Protein AF-A0A2E5HGU3-F1 (afdb_monomer_lite)

Foldseek 3Di:
DVVVVVVVLVVVCVVVCPLVVVLVVVLVVLVVVCVVVVPDDPVVCVVCVVVSVVVSVVVSVVSVVVVSVVVCVVVVVVVVVVPDPDDD

Structure (mmCIF, N/CA/C/O backbone):
data_AF-A0A2E5HGU3-F1
#
_entry.id   AF-A0A2E5HGU3-F1
#
loop_
_atom_site.group_PDB
_atom_site.id
_atom_site.type_symbol
_atom_site.label_atom_id
_atom_site.label_alt_id
_atom_site.label_comp_id
_atom_site.label_asym_id
_atom_site.label_entity_id
_atom_site.label_seq_id
_atom_site.pdbx_PDB_ins_code
_atom_site.Cartn_x
_atom_site.Cartn_y
_atom_site.Cartn_z
_atom_site.occupancy
_atom_site.B_iso_or_equiv
_atom_site.auth_seq_id
_atom_site.auth_comp_id
_atom_site.auth_asym_id
_atom_site.auth_atom_id
_atom_site.pdbx_PDB_model_num
ATOM 1 N N . MET A 1 1 ? -22.828 -0.989 4.219 1.00 75.50 1 MET A N 1
ATOM 2 C CA . MET A 1 1 ? -21.703 -1.018 5.182 1.00 75.50 1 MET A CA 1
ATOM 3 C C . MET A 1 1 ? -20.305 -1.002 4.534 1.00 75.50 1 MET A C 1
ATOM 5 O O . MET A 1 1 ? -19.427 -0.289 5.014 1.00 75.50 1 MET A O 1
ATOM 9 N N . PHE A 1 2 ? -20.076 -1.737 3.436 1.00 77.38 2 PHE A N 1
ATOM 10 C CA . PHE A 1 2 ? -18.738 -1.914 2.840 1.00 77.38 2 PHE A CA 1
ATOM 11 C C . PHE A 1 2 ? -18.035 -0.613 2.405 1.00 77.38 2 PHE A C 1
ATOM 13 O O . PHE A 1 2 ? -16.910 -0.353 2.818 1.00 77.38 2 PHE A O 1
ATOM 20 N N . PHE A 1 3 ? -18.708 0.253 1.638 1.00 83.56 3 PHE A N 1
ATOM 21 C CA . PHE A 1 3 ? -18.112 1.514 1.164 1.00 83.56 3 PHE A CA 1
ATOM 22 C C . PHE A 1 3 ? -17.727 2.470 2.299 1.00 83.56 3 PHE A C 1
ATOM 24 O O . PHE A 1 3 ? -16.714 3.161 2.216 1.00 83.56 3 PHE A O 1
ATOM 31 N N . THR A 1 4 ? -18.520 2.510 3.371 1.00 83.69 4 THR A N 1
ATOM 32 C CA . THR A 1 4 ? -18.224 3.317 4.561 1.00 83.69 4 THR A CA 1
ATOM 33 C C . THR A 1 4 ? -17.025 2.774 5.333 1.00 83.69 4 THR A C 1
ATOM 35 O O . THR A 1 4 ? -16.209 3.574 5.787 1.00 83.69 4 THR A O 1
ATOM 38 N N . LEU A 1 5 ? -16.869 1.445 5.416 1.00 81.44 5 LEU A N 1
ATOM 39 C CA . LEU A 1 5 ? -15.660 0.828 5.970 1.00 81.44 5 LEU A CA 1
ATOM 40 C C . LEU A 1 5 ? -14.436 1.169 5.122 1.00 81.44 5 LEU A C 1
ATOM 42 O O . LEU A 1 5 ? -13.468 1.696 5.650 1.00 81.44 5 LEU A O 1
ATOM 46 N N . LEU A 1 6 ? -14.519 0.976 3.804 1.00 81.88 6 LEU A N 1
ATOM 47 C CA . LEU A 1 6 ? -13.428 1.280 2.873 1.00 81.88 6 LEU A CA 1
ATOM 48 C C . LEU A 1 6 ? -12.963 2.736 2.973 1.00 81.88 6 LEU A C 1
ATOM 50 O O . LEU A 1 6 ? -11.770 3.027 2.944 1.00 81.88 6 LEU A O 1
ATOM 54 N N . LYS A 1 7 ? -13.909 3.671 3.107 1.00 84.31 7 LYS A N 1
ATOM 55 C CA . LYS A 1 7 ? -13.593 5.093 3.251 1.00 84.31 7 LYS A CA 1
ATOM 56 C C . LYS A 1 7 ? -12.925 5.398 4.593 1.00 84.31 7 LYS A C 1
ATOM 58 O O . LYS A 1 7 ? -12.015 6.221 4.628 1.00 84.31 7 LYS A O 1
ATOM 63 N N . LYS A 1 8 ? -13.365 4.751 5.678 1.00 83.12 8 LYS A N 1
ATOM 64 C CA . LYS A 1 8 ? -12.732 4.850 7.001 1.00 83.12 8 LYS A CA 1
ATOM 65 C C . LYS A 1 8 ? -11.299 4.311 6.947 1.00 83.12 8 LYS A C 1
ATOM 67 O O . LYS A 1 8 ? -10.398 5.027 7.366 1.00 83.12 8 LYS A O 1
ATOM 72 N N . GLU A 1 9 ? -11.106 3.115 6.390 1.00 78.44 9 GLU A N 1
ATOM 73 C CA . GLU A 1 9 ? -9.801 2.463 6.197 1.00 78.44 9 GLU A CA 1
ATOM 74 C C . GLU A 1 9 ? -8.827 3.394 5.463 1.00 78.44 9 GLU A C 1
ATOM 76 O O . GLU A 1 9 ? -7.796 3.783 6.008 1.00 78.44 9 GLU A O 1
ATOM 81 N N . LEU A 1 10 ? -9.215 3.869 4.272 1.00 77.75 10 LEU A N 1
ATOM 82 C CA . LEU A 1 10 ? -8.401 4.792 3.475 1.00 77.75 10 LEU A CA 1
ATOM 83 C C . LEU A 1 10 ? -8.073 6.088 4.225 1.00 77.75 10 LEU A C 1
ATOM 85 O O . LEU A 1 10 ? -6.969 6.608 4.093 1.00 77.75 10 LEU A O 1
ATOM 89 N N . PHE A 1 11 ? -9.014 6.630 5.001 1.00 82.06 11 PHE A N 1
ATOM 90 C CA . PHE A 1 11 ? -8.809 7.878 5.737 1.00 82.06 11 PHE A CA 1
ATOM 91 C C . PHE A 1 11 ? -7.864 7.714 6.933 1.00 82.06 11 PHE A C 1
ATOM 93 O O . PHE A 1 11 ? -7.070 8.616 7.212 1.00 82.06 11 PHE A O 1
ATOM 100 N N . ILE A 1 12 ? -7.935 6.576 7.629 1.00 78.31 12 ILE A N 1
ATOM 101 C CA . ILE A 1 12 ? -7.015 6.229 8.717 1.00 78.31 12 ILE A CA 1
ATOM 102 C C . ILE A 1 12 ? -5.605 6.081 8.155 1.00 78.31 12 ILE A C 1
ATOM 104 O O . ILE A 1 12 ? -4.701 6.771 8.623 1.00 78.31 12 ILE A O 1
ATOM 108 N N . GLU A 1 13 ? -5.452 5.286 7.096 1.00 75.44 13 GLU A N 1
ATOM 109 C CA . GLU A 1 13 ? -4.177 5.037 6.418 1.00 75.44 13 GLU A CA 1
ATOM 110 C C . GLU A 1 13 ? -3.502 6.347 5.965 1.00 75.44 13 GLU A C 1
ATOM 112 O O . GLU A 1 13 ? -2.311 6.587 6.188 1.00 75.44 13 GLU A O 1
ATOM 117 N N . PHE A 1 14 ? -4.285 7.261 5.377 1.00 73.75 14 PHE A N 1
ATOM 118 C CA . PHE A 1 14 ? -3.786 8.556 4.906 1.00 73.75 14 PHE A CA 1
ATOM 119 C C . PHE A 1 14 ? -3.332 9.483 6.043 1.00 73.75 14 PHE A C 1
ATOM 121 O O . PHE A 1 14 ? -2.510 10.381 5.824 1.00 73.75 14 PHE A O 1
ATOM 128 N N . ARG A 1 15 ? -3.883 9.298 7.250 1.00 74.88 15 ARG A N 1
ATOM 129 C CA . ARG A 1 15 ? -3.594 10.127 8.424 1.00 74.88 15 ARG A CA 1
ATOM 130 C C . ARG A 1 15 ? -2.417 9.603 9.236 1.00 74.88 15 ARG A C 1
ATOM 132 O O . ARG A 1 15 ? -1.624 10.421 9.695 1.00 74.88 15 ARG A O 1
ATOM 139 N N . THR A 1 16 ? -2.287 8.288 9.398 1.00 70.12 16 THR A N 1
ATOM 140 C CA . THR A 1 16 ? -1.155 7.675 10.108 1.00 70.12 16 THR A CA 1
ATOM 141 C C . THR A 1 16 ? 0.134 7.752 9.298 1.00 70.12 16 THR A C 1
ATOM 143 O O . THR A 1 16 ? 1.189 7.923 9.897 1.00 70.12 16 THR A O 1
ATOM 146 N N . ARG A 1 17 ? 0.075 7.706 7.955 1.00 67.44 17 ARG A N 1
ATOM 147 C CA . ARG A 1 17 ? 1.216 7.831 7.011 1.00 67.44 17 ARG A CA 1
ATOM 148 C C . ARG A 1 17 ? 2.385 6.852 7.211 1.00 67.44 17 ARG A C 1
ATOM 150 O O . ARG A 1 17 ? 3.234 6.776 6.329 1.00 67.44 17 ARG A O 1
ATOM 157 N N . GLU A 1 18 ? 2.454 6.091 8.298 1.00 66.88 18 GLU A N 1
ATOM 158 C CA . GLU A 1 18 ? 3.546 5.152 8.578 1.00 66.88 18 GLU A CA 1
ATOM 159 C C . GLU A 1 18 ? 3.655 4.054 7.519 1.00 66.88 18 GLU A C 1
ATOM 161 O O . GLU A 1 18 ? 4.748 3.744 7.030 1.00 66.88 18 GLU A O 1
ATOM 166 N N . ILE A 1 19 ? 2.514 3.480 7.137 1.00 69.50 19 ILE A N 1
ATOM 167 C CA . ILE A 1 19 ? 2.460 2.388 6.165 1.00 69.50 19 ILE A CA 1
ATOM 168 C C . ILE A 1 19 ? 2.779 2.929 4.768 1.00 69.50 19 ILE A C 1
ATOM 170 O O . ILE A 1 19 ? 3.647 2.384 4.086 1.00 69.50 19 ILE A O 1
ATOM 174 N N . THR A 1 20 ? 2.189 4.067 4.390 1.00 72.00 20 THR A N 1
ATOM 175 C CA . THR A 1 20 ? 2.454 4.736 3.109 1.00 72.00 20 THR A CA 1
ATOM 176 C C . THR A 1 20 ? 3.930 5.097 2.940 1.00 72.00 20 THR A C 1
ATOM 178 O O . THR A 1 20 ? 4.501 4.859 1.878 1.00 72.00 20 THR A O 1
ATOM 181 N N . ILE A 1 21 ? 4.585 5.624 3.982 1.00 76.75 21 ILE A N 1
ATOM 182 C CA . ILE A 1 21 ? 6.016 5.964 3.933 1.00 76.75 21 ILE A CA 1
ATOM 183 C C . ILE A 1 21 ? 6.861 4.698 3.770 1.00 76.75 21 ILE A C 1
ATOM 185 O O . ILE A 1 21 ? 7.728 4.654 2.898 1.00 76.75 21 ILE A O 1
ATOM 189 N N . SER A 1 22 ? 6.583 3.651 4.550 1.00 74.88 22 SER A N 1
ATOM 190 C CA . SER A 1 22 ? 7.322 2.383 4.470 1.00 74.88 22 SER A CA 1
ATOM 191 C C . SER A 1 22 ? 7.202 1.736 3.085 1.00 74.88 22 SER A C 1
ATOM 193 O O . SER A 1 22 ? 8.189 1.249 2.534 1.00 74.88 22 SER A O 1
ATOM 195 N N . MET A 1 23 ? 6.010 1.785 2.486 1.00 77.19 23 MET A N 1
ATOM 196 C CA . MET A 1 23 ? 5.766 1.301 1.126 1.00 77.19 23 MET A CA 1
ATOM 197 C C . MET A 1 23 ? 6.501 2.107 0.062 1.00 77.19 23 MET A C 1
ATOM 199 O O . MET A 1 23 ? 7.067 1.520 -0.858 1.00 77.19 23 MET A O 1
ATOM 203 N N . ILE A 1 24 ? 6.506 3.437 0.176 1.00 80.69 24 ILE A N 1
ATOM 204 C CA . ILE A 1 24 ? 7.221 4.310 -0.762 1.00 80.69 24 ILE A CA 1
ATOM 205 C C . ILE A 1 24 ? 8.723 4.034 -0.699 1.00 80.69 24 ILE A C 1
ATOM 207 O O . ILE A 1 24 ? 9.358 3.894 -1.742 1.00 80.69 24 ILE A O 1
ATOM 211 N N . VAL A 1 25 ? 9.288 3.909 0.505 1.00 83.94 25 VAL A N 1
ATOM 212 C CA . VAL A 1 25 ? 10.711 3.588 0.694 1.00 83.94 25 VAL A CA 1
ATOM 213 C C . VAL A 1 25 ? 11.042 2.222 0.095 1.00 83.94 25 VAL A C 1
ATOM 215 O O . VAL A 1 25 ? 12.043 2.086 -0.605 1.00 83.94 25 VAL A O 1
ATOM 218 N N . PHE A 1 26 ? 10.185 1.222 0.304 1.00 81.75 26 PHE A N 1
ATOM 219 C CA . PHE A 1 26 ? 10.369 -0.104 -0.281 1.00 81.75 26 PHE A CA 1
ATOM 220 C C . PHE A 1 26 ? 10.272 -0.089 -1.816 1.00 81.75 26 PHE A C 1
ATOM 222 O O . PHE A 1 26 ? 11.116 -0.668 -2.498 1.00 81.75 26 PHE A O 1
ATOM 229 N N . GLY A 1 27 ? 9.295 0.630 -2.376 1.00 82.12 27 GLY A N 1
ATOM 230 C CA . GLY A 1 27 ? 9.167 0.821 -3.822 1.00 82.12 27 GLY A CA 1
ATOM 231 C C . GLY A 1 27 ? 10.384 1.528 -4.427 1.00 82.12 27 GLY A C 1
ATOM 232 O O . GLY A 1 27 ? 10.911 1.086 -5.446 1.00 82.12 27 GLY A O 1
ATOM 233 N N . LEU A 1 28 ? 10.888 2.574 -3.766 1.00 84.56 28 LEU A N 1
ATOM 234 C CA . LEU A 1 28 ? 12.127 3.255 -4.152 1.00 84.56 28 LEU A CA 1
ATOM 235 C C . LEU A 1 28 ? 13.334 2.318 -4.106 1.00 84.56 28 LEU A C 1
ATOM 237 O O . LEU A 1 28 ? 14.153 2.358 -5.020 1.00 84.56 28 LEU A O 1
ATOM 241 N N . ALA A 1 29 ? 13.435 1.459 -3.090 1.00 86.06 29 ALA A N 1
ATOM 242 C CA . ALA A 1 29 ? 14.503 0.471 -3.002 1.00 86.06 29 ALA A CA 1
ATOM 243 C C . ALA A 1 29 ? 14.474 -0.492 -4.199 1.00 86.06 29 ALA A C 1
ATOM 245 O O . ALA A 1 29 ? 15.509 -0.694 -4.823 1.00 86.06 29 ALA A O 1
ATOM 246 N N . ILE A 1 30 ? 13.298 -1.003 -4.589 1.00 81.44 30 ILE A N 1
ATOM 247 C CA . ILE A 1 30 ? 13.146 -1.855 -5.783 1.00 81.44 30 ILE A CA 1
ATOM 248 C C . ILE A 1 30 ? 13.59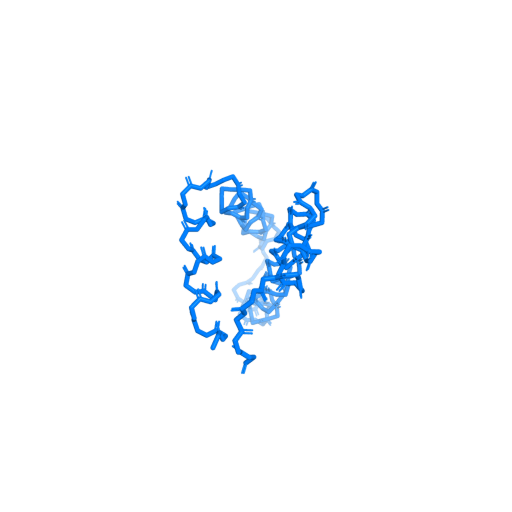9 -1.116 -7.048 1.00 81.44 30 ILE A C 1
ATOM 250 O O . ILE A 1 30 ? 14.374 -1.661 -7.837 1.00 81.44 30 ILE A O 1
ATOM 254 N N . ILE A 1 31 ? 13.144 0.128 -7.236 1.00 81.25 31 ILE A N 1
A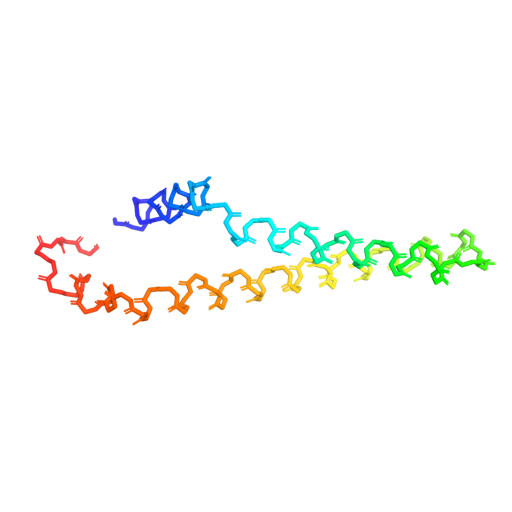TOM 255 C CA . ILE A 1 31 ? 13.515 0.953 -8.395 1.00 81.25 31 ILE A CA 1
ATOM 256 C C . ILE A 1 31 ? 15.031 1.175 -8.432 1.00 81.25 31 ILE A C 1
ATOM 258 O O . ILE A 1 31 ? 15.640 1.029 -9.488 1.00 81.25 31 ILE A O 1
ATOM 262 N N . LEU A 1 32 ? 15.652 1.490 -7.293 1.00 84.06 32 LEU A N 1
ATOM 263 C CA . LEU A 1 32 ? 17.097 1.699 -7.181 1.00 84.06 32 LEU A CA 1
ATOM 264 C C . LEU A 1 32 ? 17.882 0.417 -7.454 1.00 84.06 32 LEU A C 1
ATOM 266 O O . LEU A 1 32 ? 18.813 0.434 -8.256 1.00 84.06 32 LEU A O 1
ATOM 270 N N . THR A 1 33 ? 17.498 -0.706 -6.842 1.00 83.06 33 THR A N 1
ATOM 271 C CA . THR A 1 33 ? 18.114 -2.013 -7.101 1.00 83.06 33 THR A CA 1
ATOM 272 C C . THR A 1 33 ? 18.048 -2.352 -8.586 1.00 83.06 33 THR A C 1
ATOM 274 O O . THR A 1 33 ? 19.033 -2.824 -9.153 1.00 83.06 33 THR A O 1
ATOM 277 N N . PHE A 1 34 ? 16.930 -2.047 -9.246 1.00 74.38 34 PHE A N 1
ATOM 278 C CA . PHE A 1 34 ? 16.814 -2.238 -10.683 1.00 74.38 34 PHE A CA 1
ATOM 279 C C . PHE A 1 34 ? 17.688 -1.276 -11.479 1.00 74.38 34 PHE A C 1
ATOM 281 O O . PHE A 1 34 ? 18.412 -1.724 -12.364 1.00 74.38 34 PHE A O 1
ATOM 288 N N . ALA A 1 35 ? 17.662 0.018 -11.166 1.00 78.12 35 ALA A N 1
ATOM 289 C CA . ALA A 1 35 ? 18.482 1.019 -11.838 1.00 78.12 35 ALA A CA 1
ATOM 290 C C . ALA A 1 35 ? 19.973 0.644 -11.788 1.00 78.12 35 ALA A C 1
ATOM 292 O O . ALA A 1 35 ? 20.668 0.759 -12.794 1.00 78.12 35 ALA A O 1
ATOM 293 N N . PHE A 1 36 ? 20.442 0.100 -10.660 1.00 78.38 36 PHE A N 1
ATOM 294 C CA . PHE A 1 36 ? 21.809 -0.403 -10.522 1.00 78.38 36 PHE A CA 1
ATOM 295 C C . PHE A 1 36 ? 22.051 -1.738 -11.243 1.00 78.38 36 PHE A C 1
ATOM 297 O O . PHE A 1 36 ? 23.106 -1.915 -11.854 1.00 78.38 36 PHE A O 1
ATOM 304 N N . SER A 1 37 ? 21.089 -2.667 -11.221 1.00 76.00 37 SER A N 1
ATOM 305 C CA . SER A 1 37 ? 21.199 -3.967 -11.902 1.00 76.00 37 SER A CA 1
ATOM 306 C C . SER A 1 37 ? 21.098 -3.871 -13.431 1.00 76.00 37 SER A C 1
ATOM 308 O O . SER A 1 37 ? 21.549 -4.778 -14.128 1.00 76.00 37 SER A O 1
ATOM 310 N N . SER A 1 38 ? 20.509 -2.804 -13.974 1.00 65.31 38 SER A N 1
ATOM 311 C CA . SER A 1 38 ? 20.148 -2.678 -15.399 1.00 65.31 38 SER A CA 1
ATOM 312 C C . SER A 1 38 ? 21.294 -2.222 -16.311 1.00 65.31 38 SER A C 1
ATOM 314 O O . SER A 1 38 ? 21.051 -1.674 -17.383 1.00 65.31 38 SER A O 1
ATOM 316 N N . ASN A 1 39 ? 22.548 -2.453 -15.923 1.00 62.00 39 ASN A N 1
ATOM 317 C CA . ASN A 1 39 ? 23.741 -1.870 -16.550 1.00 62.00 39 ASN A CA 1
ATOM 318 C C . ASN A 1 39 ? 24.022 -2.298 -18.016 1.00 62.00 39 ASN A C 1
ATOM 320 O O . ASN A 1 39 ? 25.062 -1.927 -18.547 1.00 62.00 39 ASN A O 1
ATOM 324 N N . VAL A 1 40 ? 23.175 -3.107 -18.681 1.00 59.84 40 VAL A N 1
ATOM 325 C CA . VAL A 1 40 ? 23.661 -3.943 -19.806 1.00 59.84 40 VAL A CA 1
ATOM 326 C C . VAL A 1 40 ? 22.928 -3.821 -21.154 1.00 59.84 40 VAL A C 1
ATOM 328 O O . VAL A 1 40 ? 23.580 -4.021 -22.171 1.00 59.84 40 VAL A O 1
ATOM 331 N N . SER A 1 41 ? 21.645 -3.455 -21.272 1.00 66.00 41 SER A N 1
ATOM 332 C CA . SER A 1 41 ? 21.051 -3.191 -22.607 1.00 66.00 41 SER A CA 1
ATOM 333 C C . SER A 1 41 ? 19.623 -2.630 -22.522 1.00 66.00 41 SER A C 1
ATOM 335 O O . SER A 1 41 ? 18.805 -3.205 -21.797 1.00 66.00 41 SER A O 1
ATOM 337 N N . PRO A 1 42 ? 19.253 -1.606 -23.321 1.00 72.06 42 PRO A N 1
ATOM 338 C CA . PRO A 1 42 ? 17.869 -1.125 -23.441 1.00 72.06 42 PRO A CA 1
ATOM 339 C C . PRO A 1 42 ? 16.866 -2.236 -23.795 1.00 72.06 42 PRO A C 1
ATOM 341 O O . PRO A 1 42 ? 15.712 -2.204 -23.372 1.00 72.06 42 PRO A O 1
ATOM 344 N N . MET A 1 43 ? 17.320 -3.254 -24.532 1.00 71.12 43 MET A N 1
ATOM 345 C CA . MET A 1 43 ? 16.503 -4.391 -24.958 1.00 71.12 43 MET A CA 1
ATOM 346 C C . MET A 1 43 ? 16.162 -5.342 -23.800 1.00 71.12 43 MET A C 1
ATOM 348 O O . MET A 1 43 ? 15.100 -5.962 -23.794 1.00 71.12 43 MET A O 1
ATOM 352 N N . ILE A 1 44 ? 17.032 -5.432 -22.790 1.00 70.56 44 ILE A N 1
ATOM 353 C CA . ILE A 1 44 ? 16.769 -6.199 -21.565 1.00 70.56 44 ILE A CA 1
ATOM 354 C C . ILE A 1 44 ? 15.758 -5.439 -20.701 1.00 70.56 44 ILE A C 1
ATOM 356 O O . ILE A 1 44 ? 14.796 -6.029 -20.216 1.00 70.56 44 ILE A O 1
ATOM 360 N N . ILE A 1 45 ? 15.905 -4.118 -20.583 1.00 74.31 45 ILE A N 1
ATOM 361 C CA . ILE A 1 45 ? 14.989 -3.273 -19.803 1.00 74.31 45 ILE A CA 1
ATOM 362 C C . ILE A 1 45 ? 13.558 -3.363 -20.352 1.00 74.31 45 ILE A C 1
ATOM 364 O O . ILE A 1 45 ? 12.627 -3.566 -19.577 1.00 74.31 45 ILE A O 1
ATOM 368 N N . ALA A 1 46 ? 13.379 -3.285 -21.675 1.00 77.44 46 ALA A N 1
ATOM 369 C CA . ALA A 1 46 ? 12.056 -3.350 -22.301 1.00 77.44 46 ALA A CA 1
ATOM 370 C C . ALA A 1 46 ? 11.322 -4.679 -22.037 1.00 77.44 46 ALA A C 1
ATOM 372 O O . ALA A 1 46 ? 10.108 -4.683 -21.850 1.00 77.44 46 ALA A O 1
ATOM 373 N N . ASN A 1 47 ? 12.054 -5.795 -21.975 1.00 79.44 47 ASN A N 1
ATOM 374 C CA . ASN A 1 47 ? 11.473 -7.113 -21.711 1.00 79.44 47 ASN A CA 1
ATOM 375 C C . ASN A 1 47 ? 11.213 -7.373 -20.218 1.00 79.44 47 ASN A C 1
ATOM 377 O O . ASN A 1 47 ? 10.264 -8.075 -19.876 1.00 79.44 47 ASN A O 1
ATOM 381 N N . PHE A 1 48 ? 12.026 -6.808 -19.320 1.00 76.19 48 PHE A N 1
ATOM 382 C CA . PHE A 1 48 ? 11.898 -7.022 -17.872 1.00 76.19 48 PHE A CA 1
ATOM 383 C C . PHE A 1 48 ? 10.966 -6.022 -17.176 1.00 76.19 48 PHE A C 1
ATOM 385 O O . PHE A 1 48 ? 10.379 -6.360 -16.145 1.00 76.19 48 PHE A O 1
ATOM 392 N N . ALA A 1 49 ? 10.788 -4.818 -17.729 1.00 77.62 49 ALA A N 1
ATOM 393 C CA . ALA A 1 49 ? 9.947 -3.773 -17.145 1.00 77.62 49 ALA A CA 1
ATOM 394 C C . ALA A 1 49 ? 8.499 -4.219 -16.835 1.00 77.62 49 ALA A C 1
ATOM 396 O O . ALA A 1 49 ? 8.027 -3.922 -15.735 1.00 77.62 49 ALA A O 1
ATOM 397 N N . PRO A 1 50 ? 7.791 -4.969 -17.709 1.00 83.12 50 PRO A N 1
ATOM 398 C CA . PRO A 1 50 ? 6.424 -5.405 -17.423 1.00 83.12 50 PRO A CA 1
ATOM 399 C C . PRO A 1 50 ? 6.357 -6.391 -16.250 1.00 83.12 50 PRO A C 1
ATOM 401 O O . PRO A 1 50 ? 5.491 -6.270 -15.387 1.00 83.12 50 PRO A O 1
ATOM 404 N N . GLY A 1 51 ? 7.288 -7.350 -16.189 1.00 83.50 51 GLY A N 1
ATOM 405 C CA . GLY A 1 51 ? 7.351 -8.324 -15.095 1.00 83.50 51 GLY A CA 1
ATOM 406 C C . GLY A 1 51 ? 7.679 -7.657 -13.761 1.00 83.50 51 GLY A C 1
ATOM 407 O O . GLY A 1 51 ? 7.048 -7.938 -12.746 1.00 83.50 51 GLY A O 1
ATOM 408 N N . MET A 1 52 ? 8.608 -6.705 -13.782 1.00 78.25 52 MET A N 1
ATOM 409 C CA . MET A 1 52 ? 8.982 -5.909 -12.614 1.00 78.25 52 MET A CA 1
ATOM 410 C C . MET A 1 52 ? 7.836 -5.059 -12.080 1.00 78.25 52 MET A C 1
ATOM 412 O O . MET A 1 52 ? 7.624 -5.016 -10.869 1.00 78.25 52 MET A O 1
ATOM 416 N N . PHE A 1 53 ? 7.068 -4.424 -12.967 1.00 82.94 53 PHE A N 1
ATOM 417 C CA . PHE A 1 53 ? 5.878 -3.676 -12.575 1.00 82.94 53 PHE A CA 1
ATOM 418 C C . PHE A 1 53 ? 4.896 -4.568 -11.806 1.00 82.94 53 PHE A C 1
ATOM 420 O O . PHE A 1 53 ? 4.465 -4.210 -10.711 1.00 82.94 53 PHE A O 1
ATOM 427 N N . TRP A 1 54 ? 4.606 -5.766 -12.319 1.00 88.06 54 TRP A N 1
AT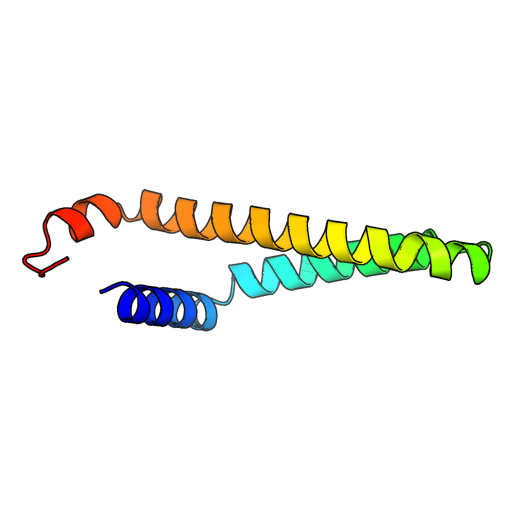OM 428 C CA . TRP A 1 54 ? 3.719 -6.706 -11.634 1.00 88.06 54 TRP A CA 1
ATOM 429 C C . TRP A 1 54 ? 4.280 -7.209 -10.303 1.00 88.06 54 TRP A C 1
ATOM 431 O O . TRP A 1 54 ? 3.529 -7.298 -9.334 1.00 88.06 54 TRP A O 1
ATOM 441 N N . ILE A 1 55 ? 5.586 -7.483 -10.216 1.00 84.31 55 ILE A N 1
ATOM 442 C CA . ILE A 1 55 ? 6.231 -7.872 -8.952 1.00 84.31 55 ILE A CA 1
ATOM 443 C C . ILE A 1 55 ? 6.096 -6.752 -7.919 1.00 84.31 55 ILE A C 1
ATOM 445 O O . ILE A 1 55 ? 5.704 -7.023 -6.786 1.00 84.31 55 ILE A O 1
ATOM 449 N N . MET A 1 56 ? 6.364 -5.502 -8.308 1.00 82.69 56 MET A N 1
ATOM 450 C CA . MET A 1 56 ? 6.207 -4.338 -7.434 1.00 82.69 56 MET A CA 1
ATOM 451 C C . MET A 1 56 ? 4.762 -4.209 -6.945 1.00 82.69 56 MET A C 1
ATOM 453 O O . MET A 1 56 ? 4.540 -4.056 -5.745 1.00 82.69 56 MET A O 1
ATOM 457 N N . VAL A 1 57 ? 3.786 -4.312 -7.852 1.00 85.00 57 VAL A N 1
ATOM 458 C CA . VAL A 1 57 ? 2.358 -4.251 -7.510 1.00 85.00 57 VAL A CA 1
ATOM 459 C C . VAL A 1 57 ? 2.000 -5.341 -6.500 1.00 85.00 57 VAL A C 1
ATOM 461 O O . VAL A 1 57 ? 1.456 -5.029 -5.445 1.00 85.00 57 VAL A O 1
ATOM 464 N N . LEU A 1 58 ? 2.370 -6.598 -6.764 1.00 87.69 58 LEU A N 1
ATOM 465 C CA . LEU A 1 58 ? 2.088 -7.719 -5.863 1.00 87.69 58 LEU A CA 1
ATOM 466 C C . LEU A 1 58 ? 2.716 -7.523 -4.482 1.00 87.69 58 LEU A C 1
ATOM 468 O O . LEU A 1 58 ? 2.049 -7.732 -3.470 1.00 87.69 58 LEU A O 1
ATOM 472 N N . PHE A 1 59 ? 3.975 -7.090 -4.425 1.00 82.81 59 PHE A N 1
ATOM 473 C CA . PHE A 1 59 ? 4.671 -6.876 -3.159 1.00 82.81 59 PHE A CA 1
ATOM 474 C C . PHE A 1 59 ? 4.013 -5.781 -2.320 1.00 82.81 59 PHE A C 1
ATOM 476 O O . PHE A 1 59 ? 3.777 -5.972 -1.126 1.00 82.81 59 PHE A O 1
ATOM 483 N N . VAL A 1 60 ? 3.682 -4.647 -2.945 1.00 82.25 60 VAL A N 1
ATOM 484 C CA . VAL A 1 60 ? 3.007 -3.533 -2.270 1.00 82.25 60 VAL A CA 1
ATOM 485 C C . VAL A 1 60 ? 1.630 -3.970 -1.773 1.00 82.25 60 VAL A C 1
ATOM 487 O O . VAL A 1 60 ? 1.292 -3.704 -0.620 1.00 82.25 60 VAL A O 1
ATOM 490 N N . THR A 1 61 ? 0.858 -4.693 -2.590 1.00 84.62 61 THR A N 1
ATOM 491 C CA . THR A 1 61 ? -0.463 -5.194 -2.190 1.00 84.62 61 THR A CA 1
ATOM 492 C C . THR A 1 61 ? -0.372 -6.153 -1.004 1.00 84.62 61 THR A C 1
ATOM 494 O O . THR A 1 61 ? -1.093 -5.968 -0.027 1.00 84.62 61 THR A O 1
ATOM 497 N N . VAL A 1 62 ? 0.526 -7.142 -1.042 1.00 86.31 62 VAL A N 1
ATOM 498 C CA . VAL A 1 62 ? 0.673 -8.124 0.047 1.00 86.31 62 VAL A CA 1
ATOM 499 C C . VAL A 1 62 ? 1.087 -7.446 1.351 1.00 86.31 62 VAL A C 1
ATOM 501 O O . VAL A 1 62 ? 0.480 -7.700 2.391 1.00 86.31 62 VAL A O 1
ATOM 504 N N . ILE A 1 63 ? 2.079 -6.551 1.307 1.00 81.88 63 ILE A N 1
ATOM 505 C CA . ILE A 1 63 ? 2.545 -5.833 2.501 1.00 81.88 63 ILE A CA 1
ATOM 506 C C . ILE A 1 63 ? 1.439 -4.934 3.064 1.00 81.88 63 ILE A C 1
ATOM 508 O O . ILE A 1 63 ? 1.253 -4.895 4.280 1.00 81.88 63 ILE A O 1
ATOM 512 N N . GLY A 1 64 ? 0.698 -4.240 2.198 1.00 80.44 64 GLY A N 1
ATOM 513 C CA . GLY A 1 64 ? -0.394 -3.359 2.609 1.00 80.44 64 GLY A CA 1
ATOM 514 C C . GLY A 1 64 ? -1.517 -4.081 3.306 1.00 80.44 64 GLY A C 1
ATOM 515 O O . GLY A 1 64 ? -1.882 -3.722 4.421 1.00 80.44 64 GLY A O 1
ATOM 516 N N . VAL A 1 65 ? -2.001 -5.151 2.682 1.00 83.19 65 VAL A N 1
ATOM 517 C CA . VAL A 1 65 ? -3.067 -5.972 3.256 1.00 83.19 65 VAL A CA 1
ATOM 518 C C . VAL A 1 65 ? -2.609 -6.599 4.573 1.00 83.19 65 VAL A C 1
ATOM 520 O O . VAL A 1 65 ? -3.340 -6.554 5.558 1.00 83.19 65 VAL A O 1
ATOM 523 N N . HIS A 1 66 ? -1.384 -7.128 4.634 1.00 84.19 66 HIS A N 1
ATOM 524 C CA . HIS A 1 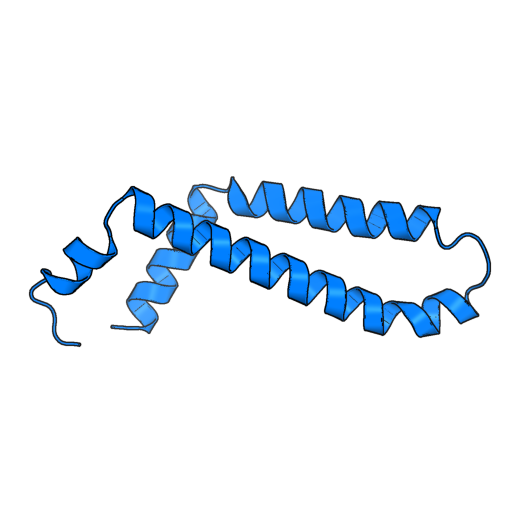66 ? -0.859 -7.736 5.857 1.00 84.19 66 HIS A CA 1
ATOM 525 C C . HIS A 1 66 ? -0.740 -6.728 7.011 1.00 84.19 66 HIS A C 1
ATOM 527 O O . HIS A 1 66 ? -1.035 -7.061 8.158 1.00 84.19 66 HIS A O 1
ATOM 533 N N . ARG A 1 67 ? -0.303 -5.494 6.732 1.00 79.88 67 ARG A N 1
ATOM 534 C CA . ARG A 1 67 ? -0.174 -4.425 7.738 1.00 79.88 67 ARG A CA 1
ATOM 535 C C . ARG A 1 67 ? -1.533 -3.916 8.220 1.00 79.88 67 ARG A C 1
ATOM 537 O O . ARG A 1 67 ? -1.717 -3.825 9.429 1.00 7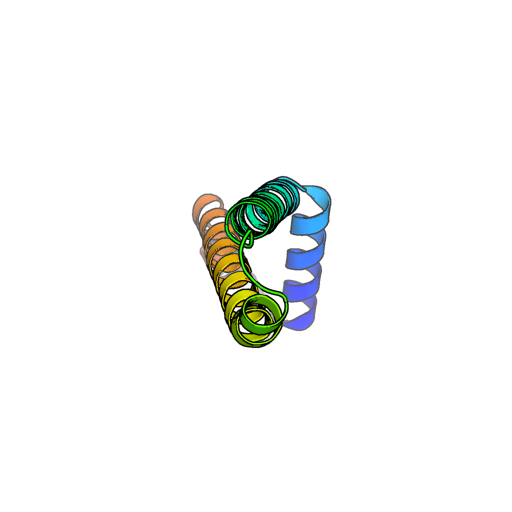9.88 67 ARG A O 1
ATOM 544 N N . SER A 1 68 ? -2.463 -3.641 7.303 1.00 80.12 68 SER A N 1
ATOM 545 C CA . SER A 1 68 ? -3.839 -3.235 7.637 1.00 80.12 68 SER A CA 1
ATOM 546 C C . SER A 1 68 ? -4.508 -4.292 8.528 1.00 80.12 68 SER A C 1
ATOM 548 O O . SER A 1 68 ? -4.996 -3.972 9.611 1.00 80.12 68 SER A O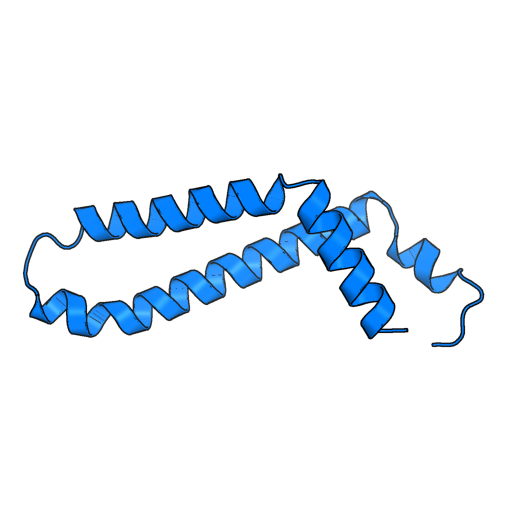 1
ATOM 550 N N . PHE A 1 69 ? -4.379 -5.575 8.174 1.00 81.56 69 PHE A N 1
ATOM 551 C CA . PHE A 1 69 ? -4.906 -6.670 8.988 1.00 81.56 69 PHE A CA 1
ATOM 552 C C . PHE A 1 69 ? -4.237 -6.790 10.368 1.00 81.56 69 PHE A C 1
ATOM 554 O O . PHE A 1 69 ? -4.908 -7.038 11.370 1.00 81.56 69 PHE A O 1
ATOM 561 N N . ALA A 1 70 ? -2.913 -6.620 10.448 1.00 83.19 70 ALA A N 1
ATOM 562 C CA . ALA A 1 70 ? -2.200 -6.660 11.724 1.00 83.19 70 ALA A CA 1
ATOM 563 C C . ALA A 1 70 ? -2.681 -5.554 12.677 1.00 83.19 70 ALA A C 1
ATOM 565 O O . ALA A 1 70 ? -2.862 -5.819 13.864 1.00 83.19 70 ALA A O 1
ATOM 566 N N . TYR A 1 71 ? -2.951 -4.358 12.147 1.00 79.19 71 TYR A N 1
ATOM 567 C CA . TYR A 1 71 ? -3.470 -3.235 12.922 1.00 79.19 71 TYR A CA 1
ATOM 568 C C . TYR A 1 71 ? -4.880 -3.524 13.453 1.00 79.19 71 TYR A C 1
ATOM 570 O O . TYR A 1 71 ? -5.141 -3.376 14.643 1.00 79.19 71 TYR A O 1
ATOM 578 N N . GLU A 1 72 ? -5.790 -4.023 12.612 1.00 80.38 72 GLU A N 1
ATOM 579 C CA . GLU A 1 72 ? -7.138 -4.397 13.066 1.00 80.38 72 GLU A CA 1
ATOM 580 C C . GLU A 1 72 ? -7.124 -5.482 14.147 1.00 80.38 72 GLU A C 1
ATOM 582 O O . GLU A 1 72 ? -7.934 -5.445 15.078 1.00 80.38 72 GLU A O 1
ATOM 587 N N . LYS A 1 73 ? -6.194 -6.437 14.036 1.00 82.69 73 LYS A N 1
ATOM 588 C CA . LYS A 1 73 ? -6.008 -7.499 15.025 1.00 82.69 73 LYS A CA 1
ATOM 589 C C . LYS A 1 73 ? -5.511 -6.958 16.365 1.00 82.69 73 LYS A C 1
ATOM 591 O O . LYS A 1 73 ? -5.965 -7.425 17.404 1.00 82.69 73 LYS A O 1
ATOM 596 N N . GLU A 1 74 ? -4.585 -6.005 16.352 1.00 82.00 74 GLU A N 1
ATOM 597 C CA . GLU A 1 74 ? -3.994 -5.431 17.566 1.00 82.00 74 GLU A CA 1
ATOM 598 C C . GLU A 1 74 ? -5.011 -4.607 18.373 1.00 82.00 74 GLU A C 1
ATOM 600 O O . GLU A 1 74 ? -5.005 -4.644 19.601 1.00 82.00 74 GLU A O 1
ATOM 605 N N . PHE A 1 75 ? -5.944 -3.939 17.688 1.00 80.00 75 PHE A N 1
ATOM 606 C CA . PHE A 1 75 ? -7.018 -3.156 18.312 1.00 80.00 75 PHE A CA 1
ATOM 607 C C . PHE A 1 75 ? -8.326 -3.935 18.532 1.00 80.00 75 PHE A C 1
ATOM 609 O O . PHE A 1 75 ? -9.333 -3.332 18.905 1.00 80.00 75 PHE A O 1
ATOM 616 N N . ASP A 1 76 ? -8.330 -5.253 18.292 1.00 79.19 76 ASP A N 1
ATOM 617 C CA . ASP A 1 76 ? -9.498 -6.145 18.405 1.00 79.19 76 ASP A CA 1
ATOM 618 C C . ASP A 1 76 ? -10.754 -5.601 17.684 1.00 79.19 76 ASP A C 1
ATOM 620 O O . ASP A 1 76 ? -11.907 -5.775 18.095 1.00 79.19 76 ASP A O 1
ATOM 624 N N . ALA A 1 77 ? -10.517 -4.897 16.570 1.00 78.69 77 ALA A N 1
ATOM 625 C CA . ALA A 1 77 ? -11.539 -4.148 15.847 1.00 78.69 77 ALA A CA 1
ATOM 626 C C . ALA A 1 77 ? -12.609 -5.073 15.249 1.00 78.69 77 ALA A C 1
ATOM 628 O O . ALA A 1 77 ? -13.771 -4.684 15.145 1.00 78.69 77 ALA A O 1
ATOM 629 N N . PHE A 1 78 ? -12.239 -6.315 14.920 1.00 78.81 78 PHE A N 1
ATOM 630 C CA . PHE A 1 78 ? -13.159 -7.354 14.453 1.00 78.81 78 PHE A CA 1
ATOM 631 C C . PHE A 1 78 ? -14.242 -7.677 15.486 1.00 78.81 78 PHE A C 1
ATOM 633 O O . PHE A 1 78 ? -15.429 -7.722 15.152 1.00 78.81 78 PHE A O 1
ATOM 640 N N . SER A 1 79 ? -13.848 -7.851 16.746 1.00 79.62 79 SER A N 1
ATOM 641 C CA . SER A 1 79 ? -14.760 -8.156 17.851 1.00 79.62 79 SER A CA 1
ATOM 642 C C . SER A 1 79 ? -15.718 -6.989 18.116 1.00 79.62 79 SER A C 1
ATOM 644 O O . SER A 1 79 ? -16.914 -7.188 18.357 1.00 79.62 79 SER A O 1
ATOM 646 N N . MET A 1 80 ? -15.229 -5.753 17.977 1.00 82.25 80 MET A N 1
ATOM 647 C CA . MET A 1 80 ? -16.062 -4.547 18.055 1.00 82.25 80 MET A CA 1
ATOM 648 C C . MET A 1 80 ? -17.023 -4.414 16.867 1.00 82.25 80 MET A C 1
ATOM 650 O O . MET A 1 80 ? -18.159 -3.981 17.037 1.00 82.25 80 MET A O 1
ATOM 654 N N . LEU A 1 81 ? -16.602 -4.812 15.664 1.00 81.81 81 LEU A N 1
ATOM 655 C CA . LEU A 1 81 ? -17.443 -4.743 14.468 1.00 81.81 81 LEU A CA 1
ATOM 656 C C . LEU A 1 81 ? -18.622 -5.720 14.544 1.00 81.81 81 LEU A C 1
ATOM 658 O O . LEU A 1 81 ? -19.730 -5.381 14.141 1.00 81.81 81 LEU A O 1
ATOM 662 N N . ILE A 1 82 ? -18.383 -6.924 15.076 1.00 82.56 82 ILE A N 1
ATOM 663 C CA . ILE A 1 82 ? -19.405 -7.969 15.249 1.00 82.56 82 ILE A CA 1
ATOM 664 C C . ILE A 1 82 ? -20.406 -7.600 16.351 1.00 82.56 82 ILE A C 1
ATOM 666 O O . ILE A 1 82 ? -21.575 -7.973 16.264 1.00 82.56 82 ILE A O 1
ATOM 670 N N . SER A 1 83 ? -19.962 -6.879 17.382 1.00 84.00 83 SER A N 1
ATOM 671 C CA . SER A 1 83 ? -20.817 -6.446 18.495 1.00 84.00 83 SER A CA 1
ATOM 672 C C . SER A 1 83 ? -21.564 -5.134 18.229 1.00 84.00 83 SER A C 1
ATOM 674 O O . SER A 1 83 ? -22.472 -4.788 18.986 1.00 84.00 83 SER A O 1
ATOM 676 N N . ALA A 1 84 ? -21.227 -4.408 17.159 1.00 80.44 84 ALA A N 1
ATOM 677 C CA . ALA A 1 84 ? -21.902 -3.168 16.801 1.00 80.44 84 ALA A CA 1
ATOM 678 C C . ALA A 1 84 ? -23.347 -3.436 16.321 1.00 80.44 84 ALA A C 1
ATOM 680 O O . ALA A 1 84 ? -23.562 -4.307 15.474 1.00 80.44 84 ALA A O 1
ATOM 681 N N . PRO A 1 85 ? -24.351 -2.672 16.798 1.00 78.75 85 PRO A N 1
ATOM 682 C CA . PRO A 1 85 ? -25.753 -2.862 16.434 1.00 78.75 85 PRO A CA 1
ATOM 683 C C . PRO A 1 85 ? -26.041 -2.181 15.088 1.00 78.75 85 PRO A C 1
ATOM 685 O O . PRO A 1 85 ? -26.738 -1.170 15.024 1.00 78.75 85 PRO A O 1
ATOM 688 N N . ILE A 1 86 ? -25.430 -2.681 14.014 1.00 75.25 86 ILE A N 1
ATOM 689 C CA . ILE A 1 86 ? -25.538 -2.120 12.663 1.00 75.25 86 ILE A CA 1
ATOM 690 C C . ILE A 1 86 ? -25.974 -3.229 11.701 1.00 75.25 86 ILE A C 1
ATOM 692 O O . ILE A 1 86 ? -25.449 -4.342 11.753 1.00 75.25 86 ILE A O 1
ATOM 696 N N . ASP A 1 87 ? -26.926 -2.915 10.819 1.00 69.19 87 ASP A N 1
ATOM 697 C CA . ASP A 1 87 ? -27.335 -3.807 9.730 1.00 69.19 87 ASP A CA 1
ATOM 698 C C . ASP A 1 87 ? -26.184 -4.034 8.735 1.00 69.19 87 ASP A C 1
ATOM 700 O O . ASP A 1 87 ? -25.445 -3.107 8.385 1.00 69.19 87 ASP A O 1
ATOM 704 N N . ARG A 1 88 ? -26.036 -5.290 8.306 1.00 65.50 88 ARG A N 1
ATOM 705 C CA . ARG A 1 88 ? -24.900 -5.801 7.517 1.00 65.50 88 ARG A CA 1
ATOM 706 C C . ARG A 1 88 ? -24.874 -5.250 6.086 1.00 65.50 88 ARG A C 1
ATOM 708 O O . ARG A 1 88 ? -25.901 -5.373 5.389 1.00 65.50 88 ARG A O 1
#

Sequence (88 aa):
MFFTLLKKELFIEFRTREITISMIVFGLAIILTFAFSSNVSPMIIANFAPGMFWIMVLFVTVIGVHRSFAYEKEFDAFSMLISAPIDR

pLDDT: mean 78.64, std 5.83, range [59.84, 88.06]

Secondary structure (DSSP, 8-state):
-HHHHHHHHHHHHHHH-HHHHHHHHHHHHHHHHHHHHTTT-HHHHHHHHHHHHHHHHHHHHHHHHHHHHHHHHHTTHHHHHHHS----

Radius of gyration: 18.36 Å; chains: 1; bounding box: 51×18×44 Å